Protein AF-A0A0G0WMP8-F1 (afdb_monomer)

Radius of gyration: 11.63 Å; Cα contacts (8 Å, |Δi|>4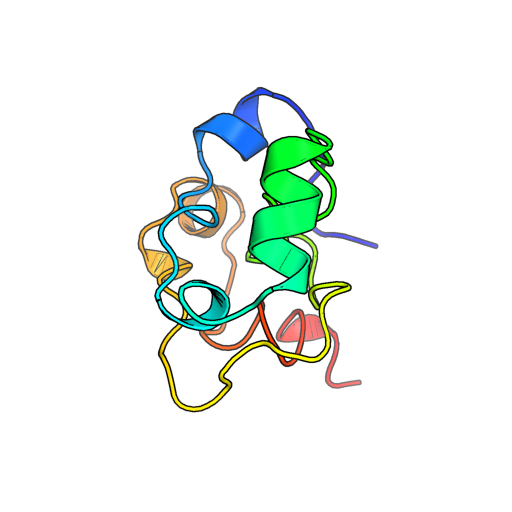): 146; chains: 1; bounding box: 28×27×25 Å

Mean predicted aligned error: 7.29 Å

InterPro domains:
  IPR020075 Uncharacterised protein family AF2234 [PF10967] (14-79)

Structure (mmCIF, N/CA/C/O backbone):
data_AF-A0A0G0WMP8-F1
#
_entry.id   AF-A0A0G0WMP8-F1
#
loop_
_atom_site.group_PDB
_atom_site.id
_atom_site.type_symbol
_atom_site.label_atom_id
_atom_site.label_alt_id
_atom_site.label_comp_id
_atom_site.label_asym_id
_atom_site.label_entity_id
_atom_site.label_seq_id
_atom_site.pdbx_PDB_ins_code
_atom_site.Cartn_x
_atom_site.Cartn_y
_atom_site.Cartn_z
_atom_site.occupancy
_atom_site.B_iso_or_equiv
_atom_site.auth_seq_id
_atom_site.auth_comp_id
_atom_site.auth_asym_id
_atom_site.auth_atom_id
_atom_site.pdbx_PDB_model_num
ATOM 1 N N . MET A 1 1 ? 17.828 0.524 2.559 1.00 45.31 1 MET A N 1
ATOM 2 C CA . MET A 1 1 ? 17.434 1.459 1.473 1.00 45.31 1 MET A CA 1
ATOM 3 C C . MET A 1 1 ? 16.160 0.925 0.839 1.00 45.31 1 MET A C 1
ATOM 5 O O . MET A 1 1 ? 16.063 -0.293 0.731 1.00 45.31 1 MET A O 1
ATOM 9 N N . PRO A 1 2 ? 15.185 1.766 0.455 1.00 60.19 2 PRO A N 1
ATOM 10 C CA . PRO A 1 2 ? 13.999 1.269 -0.236 1.00 60.19 2 PRO A CA 1
ATOM 11 C C . PRO A 1 2 ? 14.423 0.620 -1.563 1.00 60.19 2 PRO A C 1
ATOM 13 O O . PRO A 1 2 ? 15.176 1.224 -2.324 1.00 60.19 2 PRO A O 1
ATOM 16 N N . ARG A 1 3 ? 13.964 -0.614 -1.829 1.00 67.56 3 ARG A N 1
ATOM 17 C CA . ARG A 1 3 ? 14.251 -1.326 -3.094 1.00 67.56 3 ARG A CA 1
ATOM 18 C C . ARG A 1 3 ? 13.623 -0.627 -4.305 1.00 67.56 3 ARG A C 1
ATOM 20 O O . ARG A 1 3 ? 14.066 -0.837 -5.428 1.00 67.56 3 ARG A O 1
ATOM 27 N N . VAL A 1 4 ? 12.612 0.207 -4.065 1.00 74.94 4 VAL A N 1
ATOM 28 C CA . VAL A 1 4 ? 11.845 0.914 -5.090 1.00 74.94 4 VAL A CA 1
ATOM 29 C C . VAL A 1 4 ? 11.900 2.416 -4.850 1.00 74.94 4 VAL A C 1
ATOM 31 O O . VAL A 1 4 ? 11.671 2.892 -3.737 1.00 74.94 4 VAL A O 1
ATOM 34 N N . THR A 1 5 ? 12.195 3.166 -5.907 1.00 76.94 5 THR A N 1
ATOM 35 C CA . THR A 1 5 ? 12.212 4.629 -5.903 1.00 76.94 5 THR A CA 1
ATOM 36 C C . THR A 1 5 ? 10.803 5.212 -5.966 1.00 76.94 5 THR A C 1
ATOM 38 O O . THR A 1 5 ? 9.917 4.684 -6.638 1.00 76.94 5 THR A O 1
ATOM 41 N N . LEU A 1 6 ? 10.591 6.326 -5.260 1.00 76.00 6 LEU A N 1
ATOM 42 C CA . LEU A 1 6 ? 9.355 7.095 -5.356 1.00 76.00 6 LEU A CA 1
ATOM 43 C C . LEU A 1 6 ? 9.414 7.995 -6.594 1.00 76.00 6 LEU A C 1
ATOM 45 O O . LEU A 1 6 ? 9.955 9.097 -6.546 1.00 76.00 6 LEU A O 1
ATOM 49 N N . ASP A 1 7 ? 8.859 7.509 -7.696 1.00 81.69 7 ASP A N 1
ATOM 50 C CA . ASP A 1 7 ? 8.765 8.219 -8.970 1.00 81.69 7 ASP A CA 1
ATOM 51 C C . ASP A 1 7 ? 7.398 7.979 -9.627 1.00 81.69 7 ASP A C 1
ATOM 53 O O . AS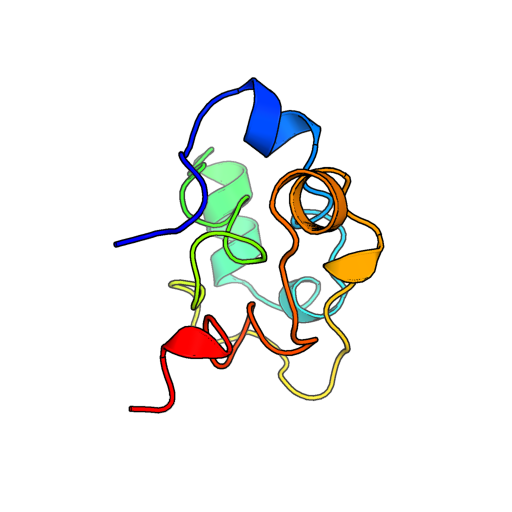P A 1 7 ? 6.648 7.074 -9.250 1.00 81.69 7 ASP A O 1
ATOM 57 N N . GLU A 1 8 ? 7.048 8.809 -10.611 1.00 82.00 8 GLU A N 1
ATOM 58 C CA . GLU A 1 8 ? 5.746 8.733 -11.281 1.00 82.00 8 GLU A CA 1
ATOM 59 C C . GLU A 1 8 ? 5.481 7.376 -11.943 1.00 82.00 8 GLU A C 1
ATOM 61 O O . GLU A 1 8 ? 4.327 6.942 -11.983 1.00 82.00 8 GLU A O 1
ATOM 66 N N . LYS A 1 9 ? 6.517 6.692 -12.450 1.00 84.50 9 LYS A N 1
ATOM 67 C CA . LYS A 1 9 ? 6.361 5.371 -13.072 1.00 84.50 9 LYS A CA 1
ATOM 68 C C . LYS A 1 9 ? 5.899 4.376 -12.012 1.00 84.50 9 LYS A C 1
ATOM 70 O O . LYS A 1 9 ? 4.857 3.741 -12.177 1.00 84.50 9 LYS A O 1
ATOM 75 N N . ASN A 1 10 ? 6.622 4.297 -10.900 1.00 79.75 10 ASN A N 1
ATOM 76 C CA . ASN A 1 10 ? 6.297 3.372 -9.823 1.00 79.75 10 ASN A CA 1
ATOM 77 C C . ASN A 1 10 ? 4.955 3.706 -9.158 1.00 79.75 10 ASN A C 1
ATOM 79 O O . ASN A 1 10 ? 4.176 2.801 -8.859 1.00 79.75 10 ASN A O 1
ATOM 83 N N . LEU A 1 11 ? 4.618 4.992 -9.013 1.00 78.62 11 LEU A N 1
ATOM 84 C CA . LEU A 1 11 ? 3.313 5.430 -8.508 1.00 78.62 11 LEU A CA 1
ATOM 85 C C . LEU A 1 11 ? 2.149 4.982 -9.401 1.00 78.62 11 LEU A C 1
ATOM 87 O O . LEU A 1 11 ? 1.121 4.552 -8.884 1.00 78.62 11 LEU A O 1
ATOM 91 N N . ARG A 1 12 ? 2.304 5.038 -10.731 1.00 80.25 12 ARG A N 1
ATOM 92 C CA . ARG A 1 12 ? 1.296 4.533 -11.684 1.00 80.25 12 ARG A CA 1
ATOM 93 C C . ARG A 1 12 ? 1.208 3.010 -11.684 1.00 80.25 12 ARG A C 1
ATOM 95 O O . ARG A 1 12 ? 0.152 2.451 -11.970 1.00 80.25 12 ARG A O 1
ATOM 102 N N . HIS A 1 13 ? 2.318 2.344 -11.390 1.00 81.38 13 HIS A N 1
ATOM 103 C CA . HIS A 1 13 ? 2.412 0.890 -11.353 1.00 81.38 13 HIS A CA 1
ATOM 104 C C . HIS A 1 13 ? 1.961 0.299 -10.001 1.00 81.38 13 HIS A C 1
ATOM 106 O O . HIS A 1 13 ? 1.640 -0.895 -9.950 1.00 81.38 13 HIS A O 1
ATOM 112 N N . CYS A 1 14 ? 1.891 1.094 -8.918 1.00 78.06 14 CYS A N 1
ATOM 113 C CA . CYS A 1 14 ? 1.299 0.645 -7.656 1.00 78.06 14 CYS A CA 1
ATOM 114 C C . CYS A 1 14 ? -0.229 0.744 -7.676 1.00 78.06 14 CYS A C 1
ATOM 116 O O . CYS A 1 14 ? -0.824 1.754 -8.040 1.00 78.06 14 CYS A O 1
ATOM 118 N N . ARG A 1 15 ? -0.877 -0.300 -7.158 1.00 77.81 15 ARG A N 1
ATOM 119 C CA . ARG A 1 15 ? -2.305 -0.314 -6.818 1.00 77.81 15 ARG A CA 1
ATOM 120 C C . ARG A 1 15 ? -2.562 -0.060 -5.334 1.00 77.81 15 ARG A C 1
ATOM 122 O O . ARG A 1 15 ? -3.664 -0.303 -4.860 1.00 77.81 15 ARG A O 1
ATOM 129 N N . CYS A 1 16 ? -1.568 0.473 -4.623 1.00 76.12 16 CYS A N 1
ATOM 130 C CA . CYS A 1 16 ? -1.630 0.838 -3.212 1.00 76.12 16 CYS A CA 1
ATOM 131 C C . CYS A 1 16 ? -2.899 1.650 -2.860 1.00 76.12 16 CYS A C 1
ATOM 133 O O . CYS A 1 16 ? -3.546 1.288 -1.880 1.00 76.12 16 CYS A O 1
ATOM 135 N N . PRO A 1 17 ? -3.341 2.649 -3.669 1.00 76.62 17 PRO A N 1
ATOM 136 C CA . PRO A 1 17 ? -4.584 3.389 -3.413 1.00 76.62 17 PRO A CA 1
ATOM 137 C C . PRO A 1 17 ? -5.844 2.519 -3.279 1.00 76.62 17 PRO A C 1
ATOM 139 O O . PRO A 1 17 ? -6.808 2.936 -2.646 1.00 76.62 17 PRO A O 1
ATOM 142 N N . TYR A 1 18 ? -5.824 1.318 -3.859 1.00 79.56 18 TYR A N 1
ATOM 143 C CA . TYR A 1 18 ? -6.932 0.365 -3.885 1.00 79.56 18 TYR A CA 1
ATOM 144 C C . TYR A 1 18 ? -6.754 -0.791 -2.888 1.00 79.56 18 TYR A C 1
ATOM 146 O O . TYR A 1 18 ? -7.516 -1.756 -2.923 1.00 79.56 18 TYR A O 1
ATOM 154 N N . CYS A 1 19 ? -5.742 -0.747 -2.014 1.00 80.88 19 CYS A N 1
ATOM 155 C CA . CYS A 1 19 ? -5.567 -1.775 -0.995 1.00 80.88 19 CYS A CA 1
ATOM 156 C C . CYS A 1 19 ? -6.708 -1.711 0.041 1.00 80.88 19 CYS A C 1
ATOM 158 O O . CYS A 1 19 ? -6.950 -0.652 0.616 1.00 80.88 19 CYS A O 1
ATOM 160 N N . PRO A 1 20 ? -7.358 -2.836 0.384 1.00 83.19 20 PRO A N 1
ATOM 161 C CA . PRO A 1 20 ? -8.432 -2.839 1.382 1.00 83.19 20 PRO A CA 1
ATOM 162 C C . PRO A 1 20 ? -7.928 -2.517 2.802 1.00 83.19 20 PRO A C 1
ATOM 164 O O . PRO A 1 20 ? -8.682 -2.003 3.623 1.00 83.19 20 PRO A O 1
ATOM 167 N N . VAL A 1 21 ? -6.630 -2.718 3.076 1.00 81.38 21 VAL A N 1
ATOM 168 C CA . VAL A 1 21 ? -5.966 -2.364 4.350 1.00 81.38 21 VAL A CA 1
ATOM 169 C C . VAL A 1 21 ? -6.142 -0.893 4.751 1.00 81.38 21 VAL A C 1
ATOM 171 O O . VAL A 1 21 ? -6.161 -0.574 5.938 1.00 81.38 21 VAL A O 1
ATOM 174 N N . GLN A 1 22 ? -6.287 -0.005 3.766 1.00 81.19 22 GLN A N 1
ATOM 175 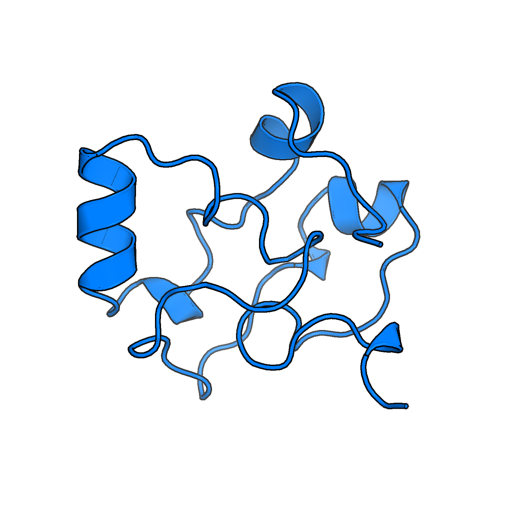C CA . GLN A 1 22 ? -6.375 1.442 3.957 1.00 81.19 22 GLN A CA 1
ATOM 176 C C . GLN A 1 22 ? -7.786 2.005 3.744 1.00 81.19 22 GLN A C 1
ATOM 178 O O . GLN A 1 22 ? -8.004 3.189 3.980 1.00 81.19 22 GLN A O 1
ATOM 183 N N . ASP A 1 23 ? -8.759 1.177 3.350 1.00 82.94 23 ASP A N 1
ATOM 184 C CA . ASP A 1 23 ? -10.141 1.604 3.066 1.00 82.94 23 ASP A CA 1
ATOM 185 C C . ASP A 1 23 ? -10.802 2.294 4.277 1.00 82.94 23 ASP A C 1
ATOM 187 O O . ASP A 1 23 ? -11.521 3.296 4.172 1.00 82.94 23 ASP A O 1
ATOM 191 N N . LYS A 1 24 ? -10.472 1.795 5.471 1.00 84.44 24 LYS A N 1
ATOM 192 C CA . LYS A 1 24 ? -10.969 2.313 6.749 1.00 84.44 24 LYS A CA 1
ATOM 193 C C . LYS A 1 24 ? -10.026 3.305 7.431 1.00 84.44 24 LYS A C 1
ATOM 195 O O . LYS A 1 24 ? -10.422 3.873 8.441 1.00 84.44 24 LYS A O 1
ATOM 200 N N . SER A 1 25 ? -8.830 3.535 6.890 1.00 84.75 25 SER A N 1
ATOM 201 C CA . SER A 1 25 ? -7.845 4.443 7.486 1.00 84.75 25 SER A CA 1
ATOM 202 C C . SER A 1 25 ? -8.197 5.899 7.177 1.00 84.75 25 SER A C 1
ATOM 204 O O . SER A 1 25 ? -8.311 6.305 6.018 1.00 84.75 25 SER A O 1
ATOM 206 N N . GLU A 1 26 ? -8.351 6.703 8.223 1.00 87.94 26 GLU A N 1
ATOM 207 C CA . GLU A 1 26 ? -8.519 8.151 8.120 1.00 87.94 26 GLU A CA 1
ATOM 208 C C . GLU A 1 26 ? -7.213 8.830 7.706 1.00 87.94 26 GLU A C 1
ATOM 210 O O . GLU A 1 26 ? -7.233 9.762 6.900 1.00 87.94 26 GLU A O 1
ATOM 215 N N . CYS A 1 27 ? -6.068 8.336 8.189 1.00 85.12 27 CYS A N 1
ATOM 216 C CA . CYS A 1 27 ? -4.754 8.839 7.786 1.00 85.12 27 CYS A CA 1
ATOM 217 C C . CYS A 1 27 ? -4.561 8.741 6.270 1.00 85.12 27 CYS A C 1
ATOM 219 O O . CYS A 1 27 ? -4.147 9.709 5.630 1.00 85.12 27 CYS A O 1
ATOM 221 N N . THR A 1 28 ? -4.933 7.607 5.673 1.00 80.56 28 THR A N 1
ATOM 222 C CA . THR A 1 28 ? -4.738 7.396 4.236 1.00 80.56 28 THR A CA 1
ATOM 223 C C . THR A 1 28 ? -5.687 8.256 3.404 1.00 80.56 28 THR A C 1
ATOM 225 O O . THR A 1 28 ? -5.274 8.814 2.387 1.00 80.56 28 THR A O 1
ATOM 228 N N . LYS A 1 29 ? -6.931 8.447 3.866 1.00 82.38 29 LYS A N 1
ATOM 229 C CA . LYS A 1 29 ? -7.889 9.386 3.253 1.00 82.38 29 LYS A CA 1
ATOM 230 C C . LYS A 1 29 ? -7.347 10.812 3.276 1.00 82.38 29 LYS A C 1
ATOM 232 O O . LYS A 1 29 ? -7.258 11.450 2.231 1.00 82.38 29 LYS A O 1
ATOM 237 N N . LYS A 1 30 ? -6.874 11.267 4.437 1.00 83.81 30 LYS A N 1
ATOM 238 C CA . LYS A 1 30 ? -6.273 12.595 4.599 1.00 83.81 30 LYS A CA 1
ATOM 239 C C . LYS A 1 30 ? -5.026 12.772 3.729 1.00 83.81 30 LYS A C 1
ATOM 241 O O . LYS A 1 30 ? -4.845 13.816 3.109 1.00 83.81 30 LYS A O 1
ATOM 246 N N . ASN A 1 31 ? -4.172 11.755 3.632 1.00 79.56 31 ASN A N 1
ATOM 247 C CA . ASN A 1 31 ? -2.971 11.809 2.797 1.00 79.56 31 ASN A CA 1
ATOM 248 C C . ASN A 1 31 ? -3.306 11.819 1.298 1.00 79.56 31 ASN A C 1
ATOM 250 O O . ASN A 1 31 ? -2.612 12.492 0.531 1.00 79.56 31 ASN A O 1
ATOM 254 N N . ALA A 1 32 ? -4.391 11.158 0.882 1.00 76.56 32 ALA A N 1
ATOM 255 C CA . ALA A 1 32 ? -4.903 11.247 -0.481 1.00 76.56 32 ALA A CA 1
ATOM 256 C C . ALA A 1 32 ? -5.396 12.667 -0.816 1.00 76.56 32 ALA A C 1
ATOM 258 O O . ALA A 1 32 ? -5.038 13.195 -1.870 1.00 76.56 32 ALA A O 1
ATOM 259 N N . GLU A 1 33 ? -6.131 13.315 0.095 1.00 78.75 33 GLU A N 1
ATOM 260 C CA . GLU A 1 33 ? -6.578 14.709 -0.063 1.00 78.75 33 GLU A CA 1
ATOM 261 C C . GLU A 1 33 ? -5.404 15.696 -0.117 1.00 78.75 33 GLU A C 1
ATOM 263 O O . GLU A 1 33 ? -5.376 16.603 -0.949 1.00 78.75 33 GLU A O 1
ATOM 268 N N . LEU A 1 34 ? -4.384 15.472 0.715 1.00 79.12 34 LEU A N 1
ATOM 269 C CA . LEU A 1 34 ? -3.156 16.271 0.748 1.00 79.12 34 LEU A CA 1
ATOM 270 C C . LEU A 1 34 ? -2.186 15.957 -0.401 1.00 79.12 34 LEU A C 1
ATOM 272 O O . LEU A 1 34 ? -1.098 16.530 -0.447 1.00 79.12 34 LEU A O 1
ATOM 276 N N . LYS A 1 35 ? -2.549 15.041 -1.312 1.00 70.00 35 LYS A N 1
ATOM 277 C CA . LYS A 1 35 ? -1.693 14.547 -2.402 1.00 70.00 35 LYS A CA 1
ATOM 278 C C . LYS A 1 35 ? -0.304 14.104 -1.919 1.00 70.00 35 LYS A C 1
ATOM 280 O O . LYS A 1 35 ? 0.674 14.243 -2.643 1.00 70.00 35 LYS A O 1
ATOM 285 N N . LYS A 1 36 ? -0.205 13.540 -0.712 1.00 70.56 36 LYS A N 1
ATOM 286 C CA . LYS A 1 36 ? 1.044 12.946 -0.224 1.00 70.56 36 LYS A CA 1
ATOM 287 C C . LYS A 1 36 ? 1.302 11.635 -0.959 1.00 70.56 36 LYS A C 1
ATOM 289 O O . LYS A 1 36 ? 0.605 10.645 -0.755 1.00 70.56 36 LYS A O 1
ATOM 294 N N . ASP A 1 37 ? 2.322 11.625 -1.809 1.00 65.25 37 ASP A N 1
ATOM 295 C CA . ASP A 1 37 ? 2.719 10.433 -2.567 1.00 65.25 37 ASP A CA 1
ATOM 296 C C . ASP A 1 37 ? 3.462 9.389 -1.719 1.00 65.25 37 ASP A C 1
ATOM 298 O O . ASP A 1 37 ? 3.546 8.225 -2.103 1.00 65.25 37 ASP A O 1
ATOM 302 N N . SER A 1 38 ? 3.945 9.772 -0.534 1.00 61.12 38 SER A N 1
ATOM 303 C CA . SER A 1 38 ? 4.731 8.917 0.364 1.00 61.12 38 SER A CA 1
ATOM 304 C C . SER A 1 38 ? 3.995 7.646 0.812 1.00 61.12 38 SER A C 1
ATOM 306 O O . SER A 1 38 ? 4.634 6.616 1.007 1.00 61.12 38 SER A O 1
ATOM 308 N N . ASP A 1 39 ? 2.661 7.680 0.905 1.00 62.38 39 ASP A N 1
ATOM 309 C CA . ASP A 1 39 ? 1.839 6.517 1.280 1.00 62.38 39 ASP A CA 1
ATOM 310 C C . ASP A 1 39 ? 1.222 5.795 0.076 1.00 62.38 39 ASP A C 1
ATOM 312 O O . ASP A 1 39 ? 0.463 4.845 0.234 1.00 62.38 39 ASP A O 1
ATOM 316 N N . LYS A 1 40 ? 1.557 6.202 -1.151 1.00 66.56 40 LYS A N 1
ATOM 317 C CA . LYS A 1 40 ? 1.065 5.545 -2.370 1.00 66.56 40 LYS A CA 1
ATOM 318 C C . LYS A 1 40 ? 1.988 4.436 -2.869 1.00 66.56 40 LYS A C 1
ATOM 320 O O . LYS A 1 40 ? 1.657 3.803 -3.867 1.00 66.56 40 LYS A O 1
ATOM 325 N N . LEU A 1 41 ? 3.124 4.199 -2.205 1.00 69.44 41 LEU A N 1
ATOM 326 C CA . LEU A 1 41 ? 4.124 3.213 -2.627 1.00 69.44 41 LEU A CA 1
ATOM 327 C C . LEU A 1 41 ? 4.592 2.254 -1.520 1.00 69.44 41 LEU A C 1
ATOM 329 O O . LEU A 1 41 ? 5.527 1.490 -1.754 1.00 69.44 41 LEU A O 1
ATOM 333 N N . TYR A 1 42 ? 3.944 2.228 -0.348 1.00 72.19 42 TYR A N 1
ATOM 334 C CA . TYR A 1 42 ? 4.372 1.394 0.792 1.00 72.19 42 TYR A CA 1
ATOM 335 C C . TYR A 1 42 ? 4.456 -0.107 0.446 1.00 72.19 42 TYR A C 1
ATOM 337 O O . TYR A 1 42 ? 5.304 -0.820 0.966 1.00 72.19 42 TYR A O 1
ATOM 345 N N . CYS A 1 43 ? 3.677 -0.602 -0.529 1.00 66.06 43 CYS A N 1
ATOM 3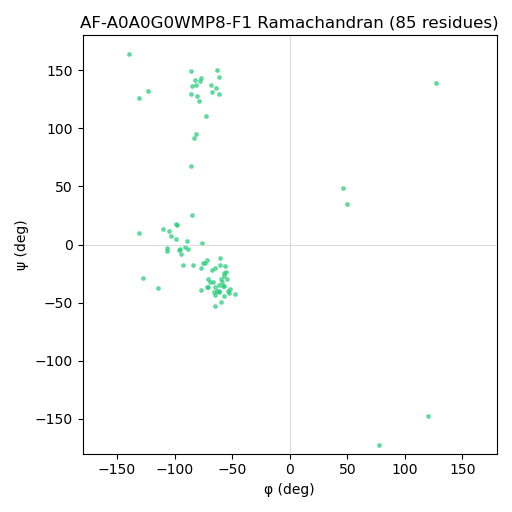46 C CA . CYS A 1 43 ? 3.811 -1.982 -1.028 1.00 66.06 43 CYS A CA 1
ATOM 347 C C . CYS A 1 43 ? 5.224 -2.323 -1.529 1.00 66.06 43 CYS A C 1
ATOM 349 O O . CYS A 1 43 ? 5.538 -3.496 -1.699 1.00 66.06 43 CYS A O 1
ATOM 351 N N . SER A 1 44 ? 6.029 -1.299 -1.810 1.00 66.75 44 SER A N 1
ATOM 352 C CA . SER A 1 44 ? 7.344 -1.396 -2.430 1.00 66.75 44 SER A CA 1
ATOM 353 C C . SER A 1 44 ? 8.437 -0.673 -1.637 1.00 66.75 44 SER A C 1
ATOM 355 O O . SER A 1 44 ? 9.595 -1.084 -1.667 1.00 66.75 44 SER A O 1
ATOM 357 N N . THR A 1 45 ? 8.080 0.387 -0.903 1.00 67.75 45 THR A N 1
ATOM 358 C CA . THR A 1 45 ? 9.012 1.169 -0.075 1.00 67.75 45 THR A CA 1
ATOM 359 C C . THR A 1 45 ? 9.090 0.700 1.376 1.00 67.75 45 THR A C 1
ATOM 361 O O . THR A 1 45 ? 10.073 1.025 2.039 1.00 67.75 45 THR A O 1
ATOM 364 N N . GLY A 1 46 ? 8.113 -0.072 1.868 1.00 69.94 46 GLY A N 1
ATOM 365 C CA . GLY A 1 46 ? 8.084 -0.594 3.237 1.00 69.94 46 GLY A CA 1
ATOM 366 C C . GLY A 1 46 ? 6.862 -0.132 4.034 1.00 69.94 46 GLY A C 1
ATOM 367 O O . GLY A 1 46 ? 5.783 0.036 3.486 1.00 69.94 46 GLY A O 1
ATOM 36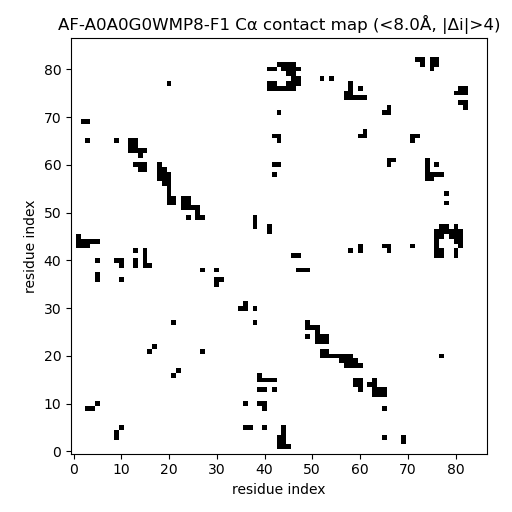8 N N . LYS A 1 47 ? 7.006 0.042 5.350 1.00 70.88 47 LYS A N 1
ATOM 369 C CA . LYS A 1 47 ? 5.879 0.304 6.257 1.00 70.88 47 LYS A CA 1
ATOM 370 C C . LYS A 1 47 ? 5.196 1.645 5.949 1.00 70.88 47 LYS A C 1
ATOM 372 O O . LYS A 1 47 ? 5.873 2.658 5.781 1.00 70.88 47 LYS A O 1
ATOM 377 N N . SER A 1 48 ? 3.861 1.664 5.914 1.00 74.56 48 SER A N 1
ATOM 378 C CA . SER A 1 48 ? 3.102 2.918 5.809 1.00 74.56 48 SER A CA 1
ATOM 379 C C . SER A 1 48 ? 3.333 3.816 7.027 1.00 74.56 48 SER A C 1
ATOM 381 O O . SER A 1 48 ? 3.545 3.336 8.142 1.00 74.56 48 SER A O 1
ATOM 383 N N . SER A 1 49 ? 3.250 5.133 6.822 1.00 76.62 49 SER A N 1
ATOM 384 C CA . SER A 1 49 ? 3.276 6.098 7.925 1.00 76.62 49 SER A CA 1
ATOM 385 C C . SER A 1 49 ? 1.973 6.118 8.736 1.00 76.62 49 SER A C 1
ATOM 387 O O . SER A 1 49 ? 1.951 6.621 9.860 1.00 76.62 49 SER A O 1
ATOM 389 N N . CYS A 1 50 ? 0.899 5.544 8.189 1.00 79.50 50 CYS A N 1
ATOM 390 C CA . CYS A 1 50 ? -0.399 5.453 8.835 1.00 79.50 50 CYS A CA 1
ATOM 391 C C . CYS A 1 50 ? -0.448 4.292 9.836 1.00 79.50 50 CYS A C 1
ATOM 393 O O . CYS A 1 50 ? -0.138 3.146 9.513 1.00 79.50 50 CYS A O 1
ATOM 395 N N . THR A 1 51 ? -0.858 4.592 11.068 1.00 81.81 51 THR A N 1
ATOM 396 C CA . THR A 1 51 ? -0.953 3.625 12.176 1.00 81.81 51 THR A CA 1
ATOM 397 C C . THR A 1 51 ? -2.345 3.013 12.334 1.00 81.81 51 THR A C 1
ATOM 399 O O . THR A 1 51 ? -2.518 2.076 13.105 1.00 81.81 51 THR A O 1
ATOM 402 N N . ASP A 1 52 ? -3.333 3.525 11.604 1.00 85.00 52 ASP A N 1
ATOM 403 C CA . ASP A 1 52 ? -4.741 3.112 11.610 1.00 85.00 52 ASP A CA 1
ATOM 404 C C . ASP A 1 52 ? -5.088 2.162 10.447 1.00 85.00 52 ASP A C 1
ATOM 406 O O . ASP A 1 52 ? -6.255 1.977 10.097 1.00 85.00 52 ASP A O 1
ATOM 410 N N . LEU A 1 53 ? -4.070 1.557 9.829 1.00 80.94 53 LEU A N 1
ATOM 411 C CA . LEU A 1 53 ? -4.250 0.524 8.816 1.00 80.94 53 L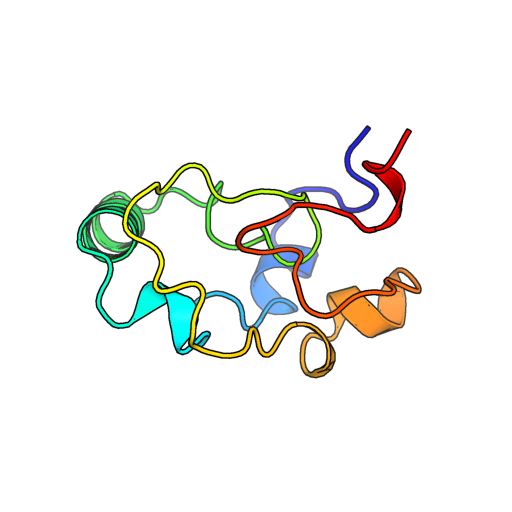EU A CA 1
ATOM 412 C C . LEU A 1 53 ? -4.818 -0.754 9.439 1.00 80.94 53 LEU A C 1
ATOM 414 O O . LEU A 1 53 ? -4.370 -1.220 10.487 1.00 80.94 53 LEU A O 1
ATOM 418 N N . ASN A 1 54 ? -5.785 -1.368 8.762 1.00 82.25 54 ASN A N 1
ATOM 419 C CA . ASN A 1 54 ? -6.400 -2.598 9.240 1.00 82.25 54 ASN A CA 1
ATOM 420 C C . ASN A 1 54 ? -5.560 -3.820 8.845 1.00 82.25 54 ASN A C 1
ATOM 422 O O . ASN A 1 54 ? -5.780 -4.414 7.793 1.00 82.25 54 ASN A O 1
ATOM 426 N N . GLU A 1 55 ? -4.640 -4.239 9.716 1.00 75.88 55 GLU A N 1
ATOM 427 C CA . GLU A 1 55 ? -3.724 -5.369 9.475 1.00 75.88 55 GLU A CA 1
ATOM 428 C C . GLU A 1 55 ? -4.410 -6.728 9.241 1.00 75.88 55 GLU A C 1
ATOM 430 O O . GLU A 1 55 ? -3.759 -7.690 8.831 1.00 75.88 55 GLU A O 1
ATOM 435 N N . LYS A 1 56 ? -5.719 -6.833 9.511 1.00 77.12 56 LYS A N 1
ATOM 436 C CA . LYS A 1 56 ? -6.514 -8.037 9.222 1.00 77.12 56 LYS A CA 1
ATOM 437 C C . LYS A 1 56 ? -6.882 -8.159 7.742 1.00 77.12 56 LYS A C 1
ATOM 439 O O . LYS A 1 56 ? -7.207 -9.254 7.287 1.00 77.12 56 LYS A O 1
ATOM 444 N N . GLU A 1 57 ? -6.842 -7.056 7.000 1.00 78.94 57 GLU A N 1
ATOM 445 C CA . GLU A 1 57 ? -7.093 -7.026 5.561 1.00 78.94 57 GLU A CA 1
ATOM 446 C C . GLU A 1 57 ? -5.811 -7.343 4.789 1.00 78.94 57 GLU A C 1
ATOM 448 O O . GLU A 1 57 ? -4.698 -7.037 5.219 1.00 78.94 57 GLU A O 1
ATOM 453 N N . ARG A 1 58 ? -5.955 -7.959 3.612 1.00 72.56 58 ARG A N 1
ATOM 454 C CA . ARG A 1 58 ? -4.796 -8.314 2.783 1.00 72.56 58 ARG A CA 1
ATOM 455 C C . ARG A 1 58 ? -4.328 -7.122 1.961 1.00 72.56 58 ARG A C 1
ATOM 457 O O . ARG A 1 58 ? -5.132 -6.409 1.368 1.00 72.56 58 ARG A O 1
ATOM 464 N N . CYS A 1 59 ? -3.018 -6.979 1.816 1.00 76.75 59 CYS A N 1
ATOM 465 C CA . CYS A 1 59 ? -2.453 -6.030 0.868 1.00 76.75 59 CYS A CA 1
ATOM 466 C C . CYS A 1 59 ? -2.353 -6.681 -0.508 1.00 76.75 59 CYS A C 1
ATOM 468 O O . CYS A 1 59 ? -1.827 -7.782 -0.662 1.00 76.75 59 CYS A O 1
ATOM 470 N N . ILE A 1 60 ? -2.861 -5.991 -1.526 1.00 78.44 60 ILE A N 1
ATOM 471 C CA . ILE A 1 60 ? -2.884 -6.485 -2.909 1.00 78.44 60 ILE A CA 1
ATOM 472 C C . ILE A 1 60 ? -1.567 -6.192 -3.640 1.00 78.44 60 ILE A C 1
ATOM 474 O O . ILE A 1 60 ? -1.540 -6.111 -4.866 1.00 78.44 60 ILE A O 1
ATOM 478 N N . CYS A 1 61 ? -0.463 -6.045 -2.902 1.00 76.00 61 CYS A N 1
ATOM 479 C CA . CYS A 1 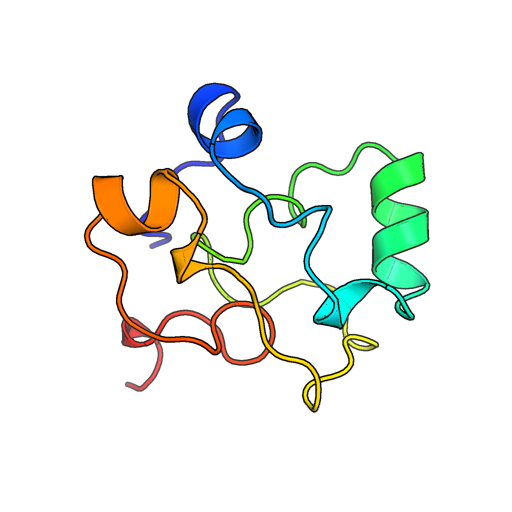61 ? 0.856 -5.740 -3.451 1.00 76.00 61 CYS A CA 1
ATOM 480 C C . CYS A 1 61 ? 1.285 -6.702 -4.581 1.00 76.00 61 CYS A C 1
ATOM 482 O O . CYS A 1 61 ? 1.760 -6.186 -5.586 1.00 76.00 61 CYS A O 1
ATOM 484 N N . PRO A 1 62 ? 1.009 -8.028 -4.542 1.00 75.81 62 PRO A N 1
ATOM 485 C CA . PRO A 1 62 ? 1.311 -8.929 -5.665 1.00 75.81 62 PRO A CA 1
ATOM 486 C C . PRO A 1 62 ? 0.606 -8.602 -6.984 1.00 75.81 62 PRO A C 1
ATOM 488 O O . PRO A 1 62 ? 0.998 -9.092 -8.034 1.00 75.81 62 PRO A O 1
ATOM 491 N N . THR A 1 63 ? -0.455 -7.794 -6.943 1.00 78.19 63 THR A N 1
ATOM 492 C CA . THR A 1 63 ? -1.160 -7.324 -8.146 1.00 78.19 63 THR A CA 1
ATOM 493 C C . THR A 1 63 ? -0.564 -6.034 -8.720 1.00 78.19 63 THR A C 1
ATOM 495 O O . THR A 1 63 ? -1.032 -5.539 -9.746 1.00 78.19 63 THR A O 1
ATOM 498 N N . CYS A 1 64 ? 0.438 -5.456 -8.054 1.00 76.75 64 CYS A N 1
ATOM 499 C CA . CYS A 1 64 ? 1.134 -4.259 -8.510 1.00 76.75 64 CYS A CA 1
ATOM 500 C C . CYS A 1 64 ? 2.246 -4.650 -9.482 1.00 76.75 64 CYS A C 1
ATOM 502 O O . CYS A 1 64 ? 3.029 -5.550 -9.194 1.00 76.75 64 CYS A O 1
ATOM 504 N N . LEU A 1 65 ? 2.380 -3.915 -10.586 1.00 81.06 65 LEU A N 1
ATOM 505 C CA . LEU A 1 65 ? 3.458 -4.155 -11.552 1.00 81.06 65 LEU A CA 1
ATOM 506 C C . LEU A 1 65 ? 4.836 -3.952 -10.918 1.00 81.06 65 LEU A C 1
ATOM 508 O O . LEU A 1 65 ? 5.741 -4.730 -11.185 1.00 81.06 65 LEU A O 1
ATOM 512 N N . VAL A 1 66 ? 4.957 -2.990 -9.997 1.00 78.31 66 VAL A N 1
ATOM 513 C CA . VAL A 1 66 ? 6.185 -2.755 -9.222 1.00 78.31 66 VAL A CA 1
ATOM 514 C C . VAL A 1 66 ? 6.619 -4.000 -8.445 1.00 78.31 66 VAL A C 1
ATOM 516 O O . VAL A 1 66 ? 7.807 -4.274 -8.331 1.00 78.31 66 VAL A O 1
ATOM 519 N N . TRP A 1 67 ? 5.668 -4.782 -7.932 1.00 76.44 67 TRP A N 1
ATOM 520 C CA . TRP A 1 67 ? 5.979 -5.988 -7.169 1.00 76.44 67 TRP A CA 1
ATOM 521 C C . TRP A 1 67 ? 6.655 -7.044 -8.043 1.00 76.44 67 TRP A C 1
ATOM 523 O O . TRP A 1 67 ? 7.642 -7.638 -7.623 1.00 76.44 67 TRP A O 1
ATOM 533 N N . SER A 1 68 ? 6.185 -7.211 -9.282 1.00 77.56 68 SER A N 1
ATOM 534 C CA . SER A 1 68 ? 6.800 -8.108 -10.264 1.00 77.56 68 SER A CA 1
ATOM 535 C C . SER A 1 68 ? 8.076 -7.533 -10.892 1.00 77.56 68 SER A C 1
ATOM 537 O O . SER A 1 68 ? 9.024 -8.277 -11.102 1.00 77.56 68 SER A O 1
ATOM 539 N N . GLU A 1 69 ? 8.125 -6.229 -11.190 1.00 82.38 69 GLU A N 1
ATOM 540 C CA . GLU A 1 69 ? 9.288 -5.575 -11.819 1.00 82.38 69 GLU A CA 1
ATOM 541 C C . GLU A 1 69 ? 10.521 -5.549 -10.904 1.00 82.38 69 GLU A C 1
ATOM 543 O O . GLU A 1 69 ? 11.645 -5.608 -11.396 1.00 82.38 69 GLU A O 1
ATOM 548 N N . TYR A 1 70 ? 10.315 -5.454 -9.588 1.00 78.75 70 TYR A N 1
ATOM 549 C CA . TYR A 1 70 ? 11.388 -5.368 -8.593 1.00 78.75 70 TYR A CA 1
ATOM 550 C C . TYR A 1 70 ? 11.598 -6.673 -7.810 1.00 78.75 70 TYR A C 1
ATOM 552 O O . TYR A 1 70 ? 12.300 -6.653 -6.797 1.00 78.75 70 TYR A O 1
ATOM 560 N N . ASP A 1 71 ? 10.989 -7.780 -8.258 1.00 76.62 71 ASP A N 1
ATOM 561 C CA . ASP A 1 71 ? 11.059 -9.104 -7.617 1.00 76.62 71 ASP A CA 1
ATOM 562 C C . ASP A 1 71 ? 10.834 -9.006 -6.093 1.00 76.62 71 ASP A C 1
ATOM 564 O O . ASP A 1 71 ? 11.632 -9.428 -5.248 1.00 76.62 71 ASP A O 1
ATOM 568 N N . LEU A 1 72 ? 9.767 -8.292 -5.722 1.00 74.00 72 LEU A N 1
ATOM 569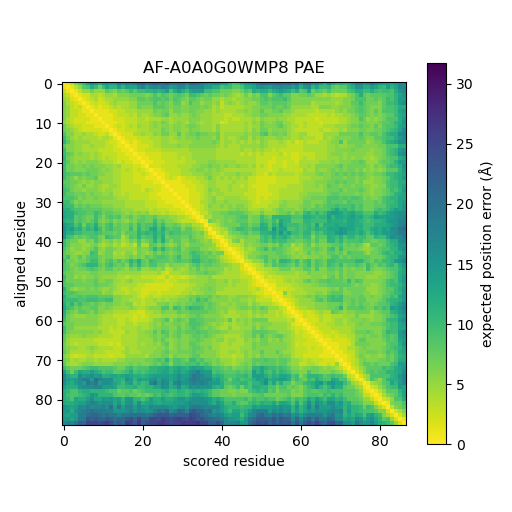 C CA . LEU A 1 72 ? 9.406 -8.102 -4.326 1.00 74.00 72 LEU A CA 1
ATOM 5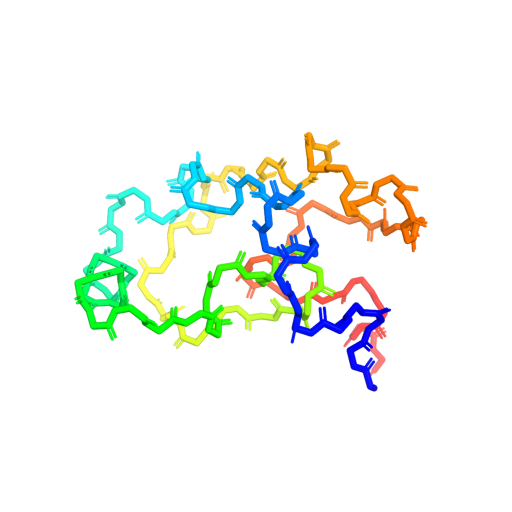70 C C . LEU A 1 72 ? 8.724 -9.368 -3.815 1.00 74.00 72 LEU A C 1
ATOM 572 O O . LEU A 1 72 ? 7.903 -9.974 -4.493 1.00 74.00 72 LEU A O 1
ATOM 576 N N . SER A 1 73 ? 9.018 -9.746 -2.576 1.00 66.69 73 SER A N 1
ATOM 577 C CA . SER A 1 73 ? 8.480 -10.957 -1.961 1.00 66.69 73 SER A CA 1
ATOM 578 C C . SER A 1 73 ? 7.919 -10.639 -0.582 1.00 66.69 73 SER A C 1
ATOM 580 O O . SER A 1 73 ? 8.630 -10.094 0.255 1.00 66.69 73 SER A O 1
ATOM 582 N N . GLY A 1 74 ? 6.658 -10.995 -0.322 1.00 62.97 74 GLY A N 1
ATOM 583 C CA . GLY A 1 74 ? 5.985 -10.758 0.961 1.00 62.97 74 GLY A CA 1
ATOM 584 C C . GLY A 1 74 ? 4.655 -10.019 0.803 1.00 62.97 74 GLY A C 1
ATOM 585 O O . GLY A 1 74 ? 4.525 -9.097 0.002 1.00 62.97 74 GLY A O 1
ATOM 586 N N . LEU A 1 75 ? 3.647 -10.439 1.572 1.00 57.78 75 LEU A N 1
ATOM 587 C CA . LEU A 1 75 ? 2.273 -9.913 1.504 1.00 57.78 75 LEU A CA 1
ATOM 588 C C . LEU A 1 75 ? 1.985 -8.802 2.529 1.00 57.78 75 LEU A C 1
ATOM 590 O O . LEU A 1 75 ? 0.893 -8.239 2.524 1.00 57.78 75 LEU A O 1
ATOM 594 N N . TYR A 1 76 ? 2.943 -8.495 3.408 1.00 54.84 76 TYR A N 1
ATOM 595 C CA . TYR A 1 76 ? 2.739 -7.655 4.596 1.00 54.84 76 TYR A CA 1
ATOM 596 C C . TYR A 1 76 ? 3.414 -6.275 4.522 1.00 54.84 76 TYR A C 1
ATOM 598 O O . TYR A 1 76 ? 3.494 -5.590 5.537 1.00 54.84 76 TYR A O 1
ATOM 606 N N . TYR A 1 77 ? 3.875 -5.838 3.343 1.00 62.09 77 TYR A N 1
ATOM 607 C CA . TYR A 1 77 ? 4.663 -4.602 3.180 1.00 62.09 77 TYR A CA 1
ATOM 608 C C . TYR A 1 77 ? 4.013 -3.358 3.795 1.00 62.09 77 TYR A C 1
ATOM 610 O O . TYR A 1 77 ? 4.656 -2.579 4.487 1.00 62.09 77 TYR A O 1
ATOM 618 N N . CYS A 1 78 ? 2.707 -3.233 3.612 1.00 60.84 78 CYS A N 1
ATOM 619 C CA . CYS A 1 78 ? 1.864 -2.169 4.142 1.00 60.84 78 CYS A CA 1
ATOM 620 C C . CYS A 1 78 ? 1.939 -1.951 5.656 1.00 60.84 78 CYS A C 1
ATOM 622 O O . CYS A 1 78 ? 1.945 -0.805 6.103 1.00 60.84 78 CYS A O 1
ATOM 624 N N . THR A 1 79 ? 2.012 -3.027 6.438 1.00 62.72 79 THR A N 1
ATOM 625 C CA . THR A 1 79 ? 1.896 -2.967 7.902 1.00 62.72 79 THR A CA 1
ATOM 626 C C . THR A 1 79 ? 3.192 -3.363 8.595 1.00 62.72 79 THR A C 1
ATOM 628 O O . THR A 1 79 ? 3.582 -2.747 9.588 1.00 62.72 79 THR A O 1
ATOM 631 N N . LYS A 1 80 ? 3.901 -4.348 8.035 1.00 63.47 80 LYS A N 1
ATOM 632 C CA . LYS A 1 80 ? 5.135 -4.920 8.585 1.00 63.47 80 LYS A CA 1
ATOM 633 C C . LYS A 1 80 ? 6.403 -4.513 7.839 1.00 63.47 80 LYS A C 1
ATOM 635 O O . LYS A 1 80 ? 7.483 -4.831 8.311 1.00 63.47 80 LYS A O 1
ATOM 640 N N . GLY A 1 81 ? 6.292 -3.795 6.722 1.00 61.47 81 GLY A N 1
ATOM 641 C CA . GLY A 1 81 ? 7.450 -3.415 5.917 1.00 61.47 81 GLY A CA 1
ATOM 642 C C . GLY A 1 81 ? 7.996 -4.554 5.055 1.00 61.47 81 GLY A C 1
ATOM 643 O O . GLY A 1 81 ? 7.372 -5.608 4.901 1.00 61.47 81 GLY A O 1
ATOM 644 N N . SER A 1 82 ? 9.141 -4.297 4.424 1.00 57.16 82 SER A N 1
ATOM 645 C CA . SER A 1 82 ? 9.762 -5.235 3.490 1.00 57.16 82 SER A CA 1
ATOM 646 C C . SER A 1 82 ? 10.119 -6.552 4.166 1.00 57.16 82 SER A C 1
ATOM 648 O O . SER A 1 82 ? 10.567 -6.547 5.305 1.00 57.16 82 SER A O 1
ATOM 650 N N . ALA A 1 83 ? 9.995 -7.685 3.464 1.00 51.31 83 ALA A N 1
ATOM 651 C CA . ALA A 1 83 ? 10.453 -8.973 4.007 1.00 51.31 83 ALA A CA 1
ATOM 652 C C . ALA A 1 83 ? 11.950 -8.958 4.385 1.00 51.31 83 ALA A C 1
ATOM 654 O O . ALA A 1 83 ? 12.360 -9.692 5.277 1.00 51.31 83 ALA A O 1
ATOM 655 N N . ASP A 1 84 ? 12.718 -8.069 3.750 1.00 52.34 84 ASP A N 1
ATOM 656 C CA . ASP A 1 84 ? 14.135 -7.778 4.004 1.00 52.34 84 ASP A CA 1
ATOM 657 C C . ASP A 1 84 ? 14.404 -7.018 5.324 1.00 52.34 84 ASP A C 1
ATOM 659 O O . ASP A 1 84 ? 15.545 -6.947 5.755 1.00 52.34 84 ASP A O 1
ATOM 663 N N . ASP A 1 85 ? 13.375 -6.452 5.970 1.00 49.31 85 ASP A N 1
ATOM 664 C CA . ASP A 1 85 ? 13.483 -5.693 7.233 1.00 49.31 85 ASP A CA 1
ATOM 665 C C . ASP A 1 85 ? 13.356 -6.600 8.480 1.00 49.31 85 ASP A C 1
ATOM 667 O O . ASP A 1 85 ? 13.388 -6.120 9.608 1.00 49.31 85 ASP A O 1
ATOM 671 N N . ASN A 1 86 ? 13.226 -7.926 8.306 1.00 35.53 86 ASN A N 1
ATOM 672 C CA . ASN A 1 86 ? 13.377 -8.895 9.403 1.00 35.53 86 ASN A CA 1
ATOM 673 C C . ASN A 1 86 ? 14.857 -9.272 9.577 1.00 35.53 86 ASN A C 1
ATOM 675 O O . ASN A 1 86 ? 15.252 -10.405 9.290 1.00 35.53 86 ASN A O 1
ATOM 679 N N . GLY A 1 87 ? 15.656 -8.300 10.021 1.00 34.22 87 GLY A N 1
ATOM 680 C CA . GLY A 1 87 ? 17.023 -8.483 10.515 1.00 34.22 87 GLY A CA 1
ATOM 681 C C . GLY A 1 87 ? 17.157 -7.925 11.919 1.00 34.22 87 GLY A C 1
ATOM 682 O O . GLY A 1 87 ? 17.096 -6.683 12.042 1.00 34.22 87 GLY A O 1
#

Foldseek 3Di:
DFLDDLDPVQLVQAPQVVFPQCVPFPVSVVCVVVVPSQSSRLLRRAEHPGPSGNQVGWGPSVSGPNCVVSVFDDGRSHHGNGPVPPD

Secondary structure (DSSP, 8-state):
--SS--SHHHHHH--GGG-GGGTT-HHHHHHHHTT-GGGSSHHHH-S-S-S---TTSPP-GGGSHHHHHTT---S-HHHH--GGG--

pLDDT: mean 72.8, std 10.88, range [34.22, 87.94]

Sequence (87 aa):
MPRVTLDEKNLRHCRCPYCPVQDKSECTKKNAELKKDSDKLYCSTGKSSCTDLNEKERCICPTCLVWSEYDLSGLYYCTKGSADDNG

Organism: NCBI:txid1618429

Solvent-accessible surface area (backbone atoms only — not comparable to full-atom values): 5083 Å² total; per-residue (Å²): 130,59,89,44,74,97,43,73,67,46,48,72,31,35,54,49,88,73,22,62,22,44,74,80,14,63,59,51,52,52,32,57,75,68,65,48,64,81,65,33,42,15,62,53,51,14,54,41,91,53,86,63,50,42,80,88,42,66,49,58,40,86,77,12,54,48,28,66,76,65,70,59,64,75,68,46,14,52,76,72,18,45,63,83,68,80,118